Protein AF-A0A5P1EFV5-F1 (afdb_monomer)

Secondary structure (DSSP, 8-state):
--------------------PPPHHHHHHHHTTS-HHHHHHHTTT-HHHHHHHHHHHHHHHHHHHHHHHHHHHHHHHHHHHHHHHHHT---HHHHHHHHHHHHHHHHHHHHHH---SHHHHHHTT-HHHHHHHHHHHHHHHHHHHHHHHHHHHHHHHHHHTT--

Mean predicted aligned error: 12.62 Å

InterPro domains:
  IPR001810 F-box domain [PF00646] (21-54)
  IPR001810 F-box domain [SM00256] (22-62)
  IPR036047 F-box-like domain superfamily [SSF81383] (21-80)

Radius of gyration: 31.86 Å; Cα contacts (8 Å, |Δi|>4): 63; chains: 1; bounding box: 65×27×127 Å

Foldseek 3Di:
DDDDDDDDPPPPPPPPPPPPDDPLVVVLVVLLPDDPVVLVVQLPVDVVSVVSSVVSNVVVLVVLVVVLVVVLVVLVVVLVVLVVVLVVDLDLVVLVVSLVVSVVSLVVNVVSLDDPDPSNVVQVVDPVSVVVNVVVVVVSVVSNVVSVVVSVVSVVVVVVVPPD

pLDDT: mean 75.36, std 15.33, range [34.75, 94.75]

Organism: Asparagus officinalis (NCBI:txid4686)

Nearest PDB structures (foldseek):
  6g6w-assembly1_B  TM=2.115E-01  e=1.863E+00  Bos taurus
  9jz0-assembly1_1  TM=3.295E-01  e=6.550E+00  Escherichia phage T7
  8bcy-assembly1_B  TM=2.114E-01  e=3.493E+00  Bos taurus
  6h2d-assembly1_R  TM=2.145E-01  e=5.842E+00  Aeromonas hydrophila subsp. hydrophila AL09-71

Structure (mmCIF, N/CA/C/O backbone):
data_AF-A0A5P1EFV5-F1
#
_entry.id   AF-A0A5P1EFV5-F1
#
loop_
_atom_site.group_PDB
_atom_site.id
_atom_site.type_symbol
_atom_site.label_atom_id
_atom_site.label_alt_id
_atom_site.label_comp_id
_atom_site.label_asym_id
_atom_site.label_entity_id
_atom_site.label_seq_id
_atom_site.pdbx_PDB_ins_code
_atom_site.Cartn_x
_atom_site.Cartn_y
_atom_site.Cartn_z
_atom_site.occupancy
_atom_site.B_iso_or_equiv
_atom_site.auth_seq_id
_atom_site.auth_comp_id
_atom_site.auth_asym_id
_atom_site.auth_atom_id
_atom_site.pdbx_PDB_model_num
ATOM 1 N N . MET A 1 1 ? -39.086 3.870 83.979 1.00 35.50 1 MET A N 1
ATOM 2 C CA . MET A 1 1 ? -39.523 4.714 82.853 1.00 35.50 1 MET A CA 1
ATOM 3 C C . MET A 1 1 ? -38.254 4.983 82.062 1.00 35.50 1 MET A C 1
ATOM 5 O O . MET A 1 1 ? -37.497 5.853 82.455 1.00 35.50 1 MET A O 1
ATOM 9 N N . GLU A 1 2 ? -37.734 4.014 81.308 1.00 37.22 2 GLU A N 1
ATOM 10 C CA . GLU A 1 2 ? -38.251 3.469 80.035 1.00 37.22 2 GLU A CA 1
ATOM 11 C C . GLU A 1 2 ? -38.333 4.532 78.931 1.00 37.22 2 GLU A C 1
ATOM 13 O O . GLU A 1 2 ? -38.661 5.673 79.234 1.00 37.22 2 GLU A O 1
ATOM 18 N N . GLU A 1 3 ? -38.055 4.106 77.691 1.00 35.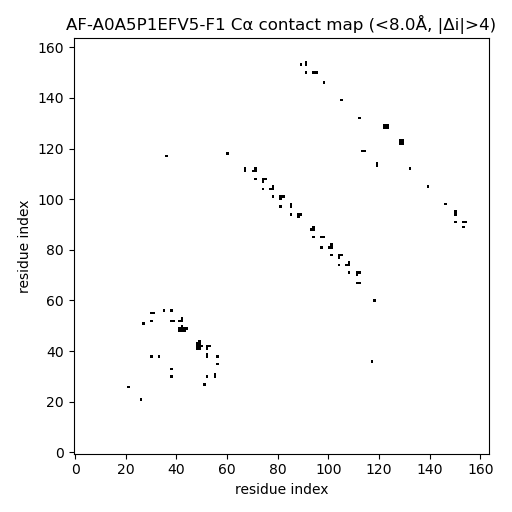91 3 GLU A N 1
ATOM 19 C CA 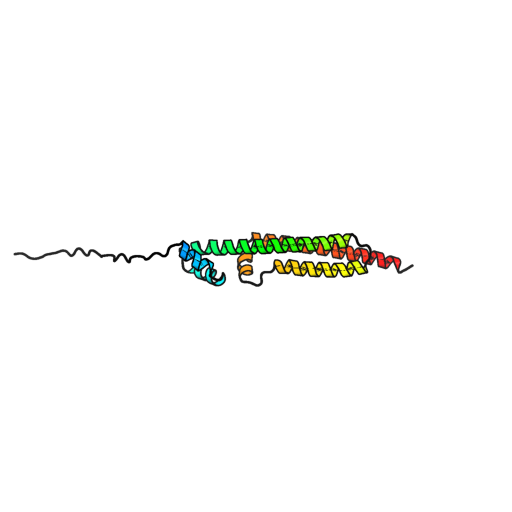. GLU A 1 3 ? -37.900 4.895 76.451 1.00 35.91 3 GLU A CA 1
ATOM 20 C C . GLU A 1 3 ? -36.491 5.517 76.279 1.00 35.91 3 GLU A C 1
ATOM 22 O O . GLU A 1 3 ? -35.989 6.208 77.151 1.00 35.91 3 GLU A O 1
ATOM 27 N N . SER A 1 4 ? -35.713 5.311 75.213 1.00 38.81 4 SER A N 1
ATOM 28 C CA . SER A 1 4 ? -35.990 4.867 73.845 1.00 38.81 4 SER A CA 1
ATOM 29 C C . SER A 1 4 ? -34.674 4.291 73.280 1.00 38.81 4 SER A C 1
ATOM 31 O O . SER A 1 4 ? -33.636 4.950 73.299 1.00 38.81 4 SER A O 1
ATOM 33 N N . ALA A 1 5 ? -34.582 2.978 73.081 1.00 39.94 5 ALA A N 1
ATOM 34 C CA . ALA A 1 5 ? -34.706 2.327 71.777 1.00 39.94 5 ALA A CA 1
ATOM 35 C C . ALA A 1 5 ? -33.863 2.959 70.644 1.00 39.94 5 ALA A C 1
ATOM 37 O O . ALA A 1 5 ? -34.195 3.983 70.060 1.00 39.94 5 ALA A O 1
ATOM 38 N N . GLU A 1 6 ? -32.803 2.229 70.289 1.00 34.75 6 GLU A N 1
ATOM 39 C CA . GLU A 1 6 ? -32.478 1.928 68.890 1.00 34.75 6 GLU A CA 1
ATOM 40 C C . GLU A 1 6 ? -32.011 3.094 68.006 1.00 34.75 6 GLU A C 1
ATOM 42 O O . GLU A 1 6 ? -32.637 3.499 67.028 1.00 34.75 6 GLU A O 1
ATOM 47 N N . GLY A 1 7 ? -30.773 3.525 68.262 1.00 35.25 7 GLY A N 1
ATOM 48 C CA . GLY A 1 7 ? -29.941 4.172 67.252 1.00 35.25 7 GLY A CA 1
ATOM 49 C C . GLY A 1 7 ? -29.770 3.264 66.029 1.00 35.25 7 GLY A C 1
ATOM 50 O O . GLY A 1 7 ? -28.966 2.327 66.028 1.00 35.25 7 GLY A O 1
ATOM 51 N N . LEU A 1 8 ? -30.556 3.557 64.993 1.00 37.34 8 LEU A N 1
ATOM 52 C CA . LEU A 1 8 ? -30.551 2.953 63.666 1.00 37.34 8 LEU A CA 1
ATOM 53 C C . LEU A 1 8 ? -29.131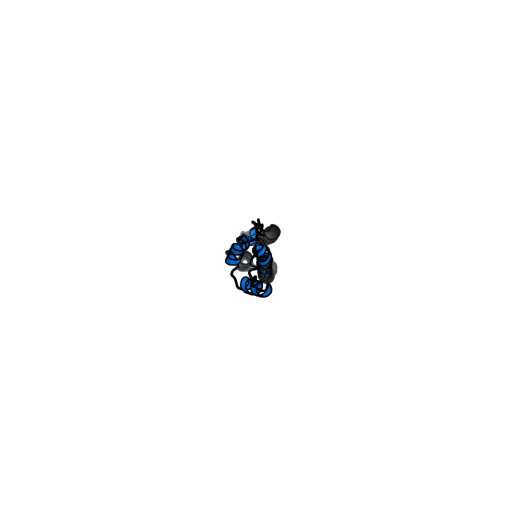 2.830 63.095 1.00 37.34 8 LEU A C 1
ATOM 55 O O . LEU A 1 8 ? -28.589 3.750 62.480 1.00 37.34 8 LEU A O 1
ATOM 59 N N . LYS A 1 9 ? -28.558 1.629 63.201 1.00 38.00 9 LYS A N 1
ATOM 60 C CA . LYS A 1 9 ? -27.465 1.186 62.335 1.00 38.00 9 LYS A CA 1
ATOM 61 C C . LYS A 1 9 ? -28.026 1.033 60.923 1.00 38.00 9 LYS A C 1
ATOM 63 O O . LYS A 1 9 ? -28.470 -0.050 60.541 1.00 38.00 9 LYS A O 1
ATOM 68 N N . LYS A 1 10 ? -28.001 2.110 60.133 1.00 37.78 10 LYS A N 1
ATOM 69 C CA . LYS A 1 10 ? -28.168 2.043 58.675 1.00 37.78 10 LYS A CA 1
ATOM 70 C C . LYS A 1 10 ? -26.999 1.245 58.093 1.00 37.78 10 LYS A C 1
ATOM 72 O O . LYS A 1 10 ? -25.986 1.790 57.678 1.00 37.78 10 LYS A O 1
ATOM 77 N N . LYS A 1 11 ? -27.132 -0.082 58.098 1.00 39.06 11 LYS A N 1
ATOM 78 C CA . LYS A 1 11 ? -26.372 -0.961 57.216 1.00 39.06 11 LYS A CA 1
ATOM 79 C C . LYS A 1 11 ? -26.907 -0.718 55.814 1.00 39.06 11 LYS A C 1
ATOM 81 O O . LYS A 1 11 ? -27.927 -1.288 55.432 1.00 39.06 11 LYS A O 1
ATOM 86 N N . GLU A 1 12 ? -26.230 0.140 55.064 1.00 43.25 12 GLU A N 1
ATOM 87 C CA . GLU A 1 12 ? -26.348 0.170 53.613 1.00 43.25 12 GLU A CA 1
ATOM 88 C C . GLU A 1 12 ? -25.959 -1.220 53.099 1.00 43.25 12 GLU A C 1
ATOM 90 O O . GLU A 1 12 ? -24.787 -1.568 52.953 1.00 43.25 12 GLU A O 1
ATOM 95 N N . LYS A 1 13 ? -26.965 -2.073 52.884 1.00 42.31 13 LYS A N 1
ATOM 96 C CA . LYS A 1 13 ? -26.822 -3.283 52.083 1.00 42.31 13 LYS A CA 1
ATOM 97 C C . LYS A 1 13 ? -26.531 -2.814 50.660 1.00 42.31 13 LYS A C 1
ATOM 99 O O . LYS A 1 13 ? -27.446 -2.646 49.860 1.00 42.31 13 LYS A O 1
ATOM 104 N N . LYS A 1 14 ? -25.251 -2.583 50.356 1.00 44.53 14 LYS A N 1
ATOM 105 C CA . LYS A 1 14 ? -24.749 -2.471 48.987 1.00 44.53 14 LYS A CA 1
ATOM 106 C C . LYS A 1 14 ? -25.074 -3.798 48.314 1.00 44.53 14 LYS A C 1
ATOM 108 O O . LYS A 1 14 ? -24.404 -4.804 48.533 1.00 44.53 14 LYS A O 1
ATOM 113 N N . GLN A 1 15 ? -26.193 -3.807 47.600 1.00 46.16 15 GLN A N 1
ATOM 114 C CA . GLN A 1 15 ? -26.680 -4.917 46.804 1.00 46.16 15 GLN A CA 1
ATOM 115 C C . GLN A 1 15 ? -25.551 -5.276 45.836 1.00 46.16 15 GLN A C 1
ATOM 117 O O . GLN A 1 15 ? -25.275 -4.537 44.891 1.00 46.16 15 GLN A O 1
ATOM 122 N N . LYS A 1 16 ? -24.819 -6.351 46.142 1.00 44.88 16 LYS A N 1
ATOM 123 C CA . LYS A 1 16 ? -23.803 -6.913 45.260 1.00 44.88 16 LYS A CA 1
ATOM 124 C C . LYS A 1 16 ? -24.580 -7.438 44.060 1.00 44.88 16 LYS A C 1
ATOM 126 O O . LYS A 1 16 ? -25.123 -8.535 44.117 1.00 44.88 16 LYS A O 1
ATOM 131 N N . ARG A 1 17 ? -24.747 -6.596 43.035 1.00 55.34 17 ARG A N 1
ATOM 132 C CA . ARG A 1 17 ? -25.165 -7.063 41.717 1.00 55.34 17 ARG A CA 1
ATOM 133 C C . ARG A 1 17 ? -24.164 -8.155 41.376 1.00 55.34 17 ARG A C 1
ATOM 135 O O . ARG A 1 17 ? -22.960 -7.909 41.433 1.00 55.34 17 ARG A O 1
ATOM 142 N N . GLU A 1 18 ? -24.650 -9.366 41.167 1.00 51.91 18 GLU A N 1
ATOM 143 C CA . GLU A 1 18 ? -23.839 -10.417 40.578 1.00 51.91 18 GLU A CA 1
ATOM 144 C C . GLU A 1 18 ? -23.448 -9.884 39.201 1.00 51.91 18 GLU A C 1
ATOM 146 O O . GLU A 1 18 ? -24.259 -9.840 38.280 1.00 51.91 18 GLU A O 1
ATOM 151 N N . GLU A 1 19 ? -22.246 -9.316 39.107 1.00 64.00 19 GLU A N 1
ATOM 152 C CA . GLU A 1 19 ? -21.654 -8.940 37.836 1.00 64.00 19 GLU A CA 1
ATOM 153 C C . GLU A 1 19 ? -21.442 -10.249 37.087 1.00 64.00 19 GLU A C 1
ATOM 155 O O . GLU A 1 19 ? -20.464 -10.963 37.303 1.00 64.00 19 GLU A O 1
ATOM 160 N N . THR A 1 20 ? -22.410 -10.605 36.246 1.00 57.41 20 THR A N 1
ATOM 161 C CA . THR A 1 20 ? -22.236 -11.621 35.216 1.00 57.41 20 THR A CA 1
ATOM 162 C C . THR A 1 20 ? -21.156 -11.106 34.274 1.00 57.41 20 THR A C 1
ATOM 164 O O . THR A 1 20 ? -21.433 -10.374 33.323 1.00 57.41 20 THR A O 1
ATOM 167 N N . HIS A 1 21 ? -19.906 -11.407 34.611 1.00 77.94 21 HIS A N 1
ATOM 168 C CA . HIS A 1 21 ? -18.749 -10.997 33.842 1.00 77.94 21 HIS A CA 1
ATOM 169 C C . HIS A 1 21 ? -18.637 -11.915 32.629 1.00 77.94 21 HIS A C 1
ATOM 171 O O . HIS A 1 21 ? -18.556 -13.136 32.762 1.00 77.94 21 HIS A O 1
ATOM 177 N N . ILE A 1 22 ? -18.649 -11.327 31.436 1.00 84.00 22 ILE A N 1
ATOM 178 C CA . ILE A 1 22 ? -18.387 -12.076 30.209 1.00 84.00 22 ILE A CA 1
ATOM 179 C C . ILE A 1 22 ? -16.888 -12.431 30.207 1.00 84.00 22 ILE A C 1
ATOM 181 O O . ILE A 1 22 ? -16.065 -11.548 30.477 1.00 84.00 22 ILE A O 1
ATOM 185 N N . PRO A 1 23 ? -16.506 -13.692 29.936 1.00 90.62 23 PRO A N 1
ATOM 186 C CA . PRO A 1 23 ? -15.110 -14.075 29.743 1.00 90.62 23 PRO A CA 1
ATOM 187 C C . PRO A 1 23 ? -14.432 -13.228 28.662 1.00 90.62 23 PRO A C 1
ATOM 189 O O . PRO A 1 23 ? -15.022 -12.952 27.612 1.00 90.62 23 PRO A O 1
ATOM 192 N N . VAL A 1 24 ? -13.184 -12.822 28.901 1.00 87.19 24 VAL A N 1
ATOM 193 C CA . VAL A 1 24 ? -12.447 -11.930 27.990 1.00 87.19 24 VAL A CA 1
ATOM 194 C C . VAL A 1 24 ? -12.219 -12.574 26.621 1.00 87.19 24 VAL A C 1
ATOM 196 O O . VAL A 1 24 ? -12.197 -11.887 25.604 1.00 87.19 24 VAL A O 1
ATOM 199 N N . GLU A 1 25 ? -12.126 -13.899 26.573 1.00 89.25 25 GLU A N 1
ATOM 200 C CA . GLU A 1 25 ? -11.979 -14.691 25.355 1.00 89.25 25 GLU A CA 1
ATOM 201 C C . GLU A 1 25 ? -13.191 -14.521 24.436 1.00 89.25 25 GLU A C 1
ATOM 203 O O . GLU A 1 25 ? -13.029 -14.303 23.237 1.00 89.25 25 GLU A O 1
ATOM 208 N N . ILE A 1 26 ? -14.400 -14.528 25.007 1.00 93.38 26 ILE A N 1
ATOM 209 C CA . ILE A 1 26 ? -15.650 -14.332 24.261 1.00 93.38 26 ILE A CA 1
ATOM 210 C C . ILE A 1 26 ? -15.733 -12.893 23.749 1.00 93.38 26 ILE A C 1
ATOM 212 O O . ILE A 1 26 ? -16.081 -12.663 22.591 1.00 93.38 26 ILE A O 1
ATOM 216 N N . VAL A 1 27 ? -15.363 -11.913 24.582 1.00 92.38 27 VAL A N 1
ATOM 217 C CA . VAL A 1 27 ? -15.302 -10.504 24.158 1.00 92.38 27 VAL A CA 1
ATOM 218 C C . VAL A 1 27 ? -14.332 -10.344 22.986 1.00 92.38 27 VAL A C 1
ATOM 220 O O . VAL A 1 27 ? -14.677 -9.728 21.978 1.00 92.38 27 VAL A O 1
ATOM 223 N N . ASN A 1 28 ? -13.147 -10.950 23.077 1.00 91.19 28 ASN A N 1
ATOM 224 C CA . ASN A 1 28 ? -12.162 -10.939 22.004 1.00 91.19 28 ASN A CA 1
ATOM 225 C C . ASN A 1 28 ? -12.698 -11.602 20.734 1.00 91.19 28 ASN A C 1
ATOM 227 O O . ASN A 1 28 ? -12.475 -11.071 19.650 1.00 91.19 28 ASN A O 1
ATOM 231 N N . GLU A 1 29 ? -13.408 -12.726 20.824 1.00 94.06 29 GLU A N 1
ATOM 232 C CA . GLU A 1 29 ? -13.998 -13.378 19.652 1.00 94.06 29 GLU A CA 1
ATOM 233 C C . GLU A 1 29 ? -15.016 -12.472 18.947 1.00 94.06 29 GLU A C 1
ATOM 235 O O . GLU A 1 29 ? -14.967 -12.320 17.725 1.00 94.06 29 GLU A O 1
ATOM 240 N N . VAL A 1 30 ? -15.889 -11.807 19.711 1.00 94.75 30 VAL A N 1
ATOM 241 C CA . VAL A 1 30 ? -16.862 -10.849 19.168 1.00 94.75 30 VAL A CA 1
ATOM 242 C C . VAL A 1 30 ? -16.145 -9.688 18.484 1.00 94.75 30 VAL A C 1
ATOM 244 O O . VAL A 1 30 ? -16.417 -9.399 17.319 1.00 94.75 30 VAL A O 1
ATOM 247 N N . LEU A 1 31 ? -15.182 -9.058 19.165 1.00 94.19 31 LEU A N 1
ATOM 248 C CA . LEU A 1 31 ? -14.396 -7.955 18.607 1.00 94.19 31 LEU A CA 1
ATOM 249 C C . LEU A 1 31 ? -13.641 -8.376 17.334 1.00 94.19 31 LEU A C 1
ATOM 251 O O . LEU A 1 31 ? -13.588 -7.624 16.361 1.00 94.19 31 LEU A O 1
ATOM 255 N N . ASN A 1 32 ? -13.116 -9.603 17.292 1.00 92.62 32 ASN A N 1
ATOM 256 C CA . ASN A 1 32 ? -12.416 -10.155 16.130 1.00 92.62 32 ASN A CA 1
ATOM 257 C C . ASN A 1 32 ? -13.310 -10.378 14.903 1.00 92.62 32 ASN A C 1
ATOM 259 O O . ASN A 1 32 ? -12.768 -10.592 13.819 1.00 92.62 32 ASN A O 1
ATOM 263 N N . ARG A 1 33 ? -14.635 -10.293 15.024 1.00 93.44 33 ARG A N 1
ATOM 264 C CA . ARG A 1 33 ? -15.565 -10.376 13.885 1.00 93.44 33 ARG A CA 1
ATOM 265 C C . ARG A 1 33 ? -16.014 -9.005 13.377 1.00 93.44 33 ARG A C 1
ATOM 267 O O . ARG A 1 33 ? -16.615 -8.921 12.312 1.00 93.44 33 ARG A O 1
ATOM 274 N N . LEU A 1 34 ? -15.718 -7.931 14.111 1.00 91.44 34 LEU A N 1
ATOM 275 C CA . LEU A 1 34 ? -16.159 -6.585 13.752 1.00 91.44 34 LEU A CA 1
ATOM 276 C C . LEU A 1 34 ? -15.273 -5.952 12.667 1.00 91.44 34 LEU A C 1
ATOM 278 O O . LEU A 1 34 ? -14.058 -6.192 12.660 1.00 91.44 34 LEU A O 1
ATOM 282 N N . PRO A 1 35 ? -15.840 -5.096 11.795 1.00 88.81 35 PRO A N 1
ATOM 283 C CA . PRO A 1 35 ? -15.070 -4.227 10.907 1.00 88.81 35 PRO A CA 1
ATOM 284 C C . PRO A 1 35 ? -14.133 -3.291 11.682 1.00 88.81 35 PRO A C 1
ATOM 286 O O . PRO A 1 35 ? -14.412 -2.906 12.820 1.00 88.81 35 PRO A O 1
ATOM 289 N N . LEU A 1 36 ? -13.022 -2.891 11.055 1.00 84.00 36 LEU A N 1
ATOM 290 C CA . LEU A 1 36 ? -12.028 -2.006 11.681 1.00 84.00 36 LEU A CA 1
ATOM 291 C C . LEU A 1 36 ? -12.599 -0.630 12.034 1.00 84.00 36 LEU A C 1
ATOM 293 O O . LEU A 1 36 ? -12.287 -0.104 13.099 1.00 84.00 36 LEU A O 1
ATOM 297 N N . GLU A 1 37 ? -13.497 -0.095 11.207 1.00 82.88 37 GLU A N 1
ATOM 298 C CA . GLU A 1 37 ? -14.178 1.171 11.483 1.00 82.88 37 GLU A CA 1
ATOM 299 C C . GLU A 1 37 ? -15.013 1.095 12.775 1.00 82.88 37 GLU A C 1
ATOM 301 O O . GLU A 1 37 ? -14.957 1.980 13.631 1.00 82.88 37 GLU A O 1
ATOM 306 N N . THR A 1 38 ? -15.742 -0.008 12.970 1.00 89.69 38 THR A N 1
ATOM 307 C CA . THR A 1 38 ? -16.518 -0.249 14.193 1.00 89.69 38 THR A CA 1
ATOM 308 C C . THR A 1 38 ? -15.605 -0.362 15.413 1.00 89.69 38 THR A C 1
ATOM 310 O O . THR A 1 38 ? -15.883 0.240 16.450 1.00 89.69 38 THR A O 1
ATOM 313 N N . LEU A 1 39 ? -14.486 -1.080 15.282 1.00 90.50 39 LEU A N 1
ATOM 314 C CA . LEU A 1 39 ? -13.488 -1.214 16.344 1.00 90.50 39 LEU A CA 1
ATOM 315 C C . LEU A 1 39 ? -12.879 0.139 16.733 1.00 90.50 39 LEU A C 1
ATOM 317 O O . LEU A 1 39 ? -12.765 0.442 17.920 1.00 90.50 39 LEU A O 1
ATOM 321 N N . ALA A 1 40 ? -12.552 0.985 15.755 1.00 85.12 40 ALA A N 1
ATOM 322 C CA . ALA A 1 40 ? -12.022 2.322 16.007 1.00 85.12 40 ALA A CA 1
ATOM 323 C C . ALA A 1 40 ? -12.997 3.181 16.830 1.00 85.12 40 ALA A C 1
ATOM 325 O O . ALA A 1 40 ? -12.574 3.854 17.768 1.00 85.12 40 ALA A O 1
ATOM 326 N N . ARG A 1 41 ? -14.306 3.098 16.549 1.00 89.50 41 ARG A N 1
ATOM 327 C CA . ARG A 1 41 ? -15.344 3.789 17.335 1.00 89.50 41 ARG A CA 1
ATOM 328 C C . ARG A 1 41 ? -15.463 3.223 18.756 1.00 89.50 41 ARG A C 1
ATOM 330 O O . ARG A 1 41 ? -15.573 3.988 19.711 1.00 89.50 41 ARG A O 1
ATOM 337 N N . PHE A 1 42 ? -15.393 1.899 18.919 1.00 92.44 42 PHE A N 1
ATOM 338 C CA . PHE A 1 42 ? -15.482 1.245 20.234 1.00 92.44 42 PHE A CA 1
ATOM 339 C C . PHE A 1 42 ? -14.280 1.534 21.136 1.00 92.44 42 PHE A C 1
ATOM 341 O O . PHE A 1 42 ? -14.422 1.561 22.359 1.00 92.44 42 PHE A O 1
ATOM 348 N N . LYS A 1 43 ? -13.114 1.833 20.553 1.00 90.06 43 LYS A N 1
ATOM 349 C CA . LYS A 1 43 ? -11.916 2.251 21.293 1.00 90.06 43 LYS A CA 1
ATOM 350 C C . LYS A 1 43 ? -12.189 3.438 22.231 1.00 90.06 43 LYS A C 1
ATOM 352 O O . LYS A 1 43 ? -11.589 3.519 23.299 1.00 90.06 43 LYS A O 1
ATOM 357 N N . CYS A 1 44 ? -13.106 4.331 21.858 1.00 87.94 44 CYS A N 1
ATOM 358 C CA . CYS A 1 44 ? -13.429 5.547 22.606 1.00 87.94 44 CYS A CA 1
ATOM 359 C C . CYS A 1 44 ? -14.441 5.339 23.747 1.00 87.94 44 CYS A C 1
ATOM 361 O O . CYS A 1 44 ? -14.725 6.285 24.475 1.00 87.94 44 CYS A O 1
ATOM 363 N N . VAL A 1 45 ? -14.998 4.132 23.914 1.00 92.56 45 VAL A N 1
ATOM 364 C CA . VAL A 1 45 ? -16.045 3.864 24.917 1.00 92.56 45 VAL A CA 1
ATOM 365 C C . VAL A 1 45 ? -15.480 3.875 26.339 1.00 92.56 45 VAL A C 1
ATOM 367 O O . VAL A 1 45 ? -16.096 4.425 27.248 1.00 92.56 45 VAL A O 1
ATOM 370 N N . SER A 1 46 ? -14.309 3.269 26.553 1.00 93.19 46 SER A N 1
ATOM 371 C CA . SER A 1 46 ? -13.571 3.345 27.819 1.00 93.19 46 SER A CA 1
ATOM 372 C C . SER A 1 46 ? -12.109 2.927 27.639 1.00 93.19 46 SER A C 1
ATOM 374 O O . SER A 1 46 ? -11.732 2.347 26.618 1.00 93.19 46 SER A O 1
ATOM 376 N N . SER A 1 47 ? -11.280 3.159 28.660 1.00 92.06 47 SER A N 1
ATOM 377 C CA . SER A 1 47 ? -9.893 2.673 28.692 1.00 92.06 47 SER A CA 1
ATOM 378 C C . SER A 1 47 ? -9.789 1.146 28.567 1.00 92.06 47 SER A C 1
ATOM 380 O O . SER A 1 47 ? -8.869 0.656 27.913 1.00 92.06 47 SER A O 1
ATOM 382 N N . LEU A 1 48 ? -10.752 0.397 29.122 1.00 91.19 48 LEU A N 1
ATOM 383 C CA . LEU A 1 48 ? -10.816 -1.063 29.000 1.00 91.19 48 LEU A CA 1
ATOM 384 C C . LEU A 1 48 ? -11.065 -1.489 27.546 1.00 91.19 48 LEU A C 1
ATOM 386 O O . LEU A 1 48 ? -10.328 -2.321 27.020 1.00 91.19 48 LEU A O 1
ATOM 390 N N . TRP A 1 49 ? -12.047 -0.880 26.872 1.00 94.19 49 TRP A N 1
ATOM 391 C CA . TRP A 1 49 ? -12.304 -1.145 25.451 1.00 94.19 49 TRP A CA 1
ATOM 392 C C . TRP A 1 49 ? -11.094 -0.790 24.590 1.00 94.19 49 TRP A C 1
ATOM 394 O O . TRP A 1 49 ? -10.706 -1.567 23.720 1.00 94.19 49 TRP A O 1
ATOM 404 N N . SER A 1 50 ? -10.445 0.342 24.873 1.00 91.69 50 SER A N 1
ATOM 405 C CA . SER A 1 50 ? -9.225 0.744 24.174 1.00 91.69 50 SER A CA 1
ATOM 406 C C . SER A 1 50 ? -8.105 -0.294 24.302 1.00 91.69 50 SER A C 1
ATOM 408 O O . SER A 1 50 ? -7.463 -0.638 23.304 1.00 91.69 50 SER A O 1
ATOM 410 N N . SER A 1 51 ? -7.904 -0.837 25.508 1.00 92.50 51 SER A N 1
ATOM 411 C CA . SER A 1 51 ? -6.895 -1.865 25.786 1.00 92.50 51 SER A CA 1
ATOM 412 C C . SER A 1 51 ? -7.183 -3.189 25.068 1.00 92.50 51 SER A C 1
ATOM 414 O O . SER A 1 51 ? -6.259 -3.783 24.520 1.00 92.50 51 SER A O 1
ATOM 416 N N . LEU A 1 52 ? -8.449 -3.614 24.996 1.00 92.75 52 LEU A N 1
ATOM 417 C CA . LEU A 1 52 ? -8.849 -4.849 24.307 1.00 92.75 52 LEU A CA 1
ATOM 418 C C . LEU A 1 52 ? -8.783 -4.727 22.778 1.00 92.75 52 LEU A C 1
ATOM 420 O O . LEU A 1 52 ? -8.402 -5.667 22.084 1.00 92.75 52 LEU A O 1
ATOM 424 N N . ILE A 1 53 ? -9.136 -3.562 22.235 1.00 93.50 53 ILE A N 1
ATOM 425 C CA . ILE A 1 53 ? -9.258 -3.357 20.788 1.00 93.50 53 ILE A CA 1
ATOM 426 C C . ILE A 1 53 ? -7.914 -3.059 20.123 1.00 93.50 53 ILE A C 1
ATOM 428 O O . ILE A 1 53 ? -7.679 -3.498 18.996 1.00 93.50 53 ILE A O 1
ATOM 432 N N . THR A 1 54 ? -7.025 -2.318 20.789 1.00 89.94 54 THR A N 1
ATOM 433 C CA . THR A 1 54 ? -5.750 -1.888 20.188 1.00 89.94 54 THR A CA 1
ATOM 434 C C . THR A 1 54 ? -4.915 -3.066 19.656 1.00 89.94 54 THR A C 1
ATOM 436 O O . THR A 1 54 ? -4.482 -2.992 18.506 1.00 89.94 54 THR A O 1
ATOM 439 N N . PRO A 1 55 ? -4.743 -4.185 20.390 1.00 90.44 55 PRO A N 1
ATOM 440 C CA . PRO A 1 55 ? -4.048 -5.363 19.870 1.00 90.44 55 PRO A CA 1
ATOM 441 C C . PRO A 1 55 ? -4.720 -5.978 18.637 1.00 90.44 55 PRO A C 1
ATOM 443 O O . PRO A 1 55 ? -4.025 -6.422 17.729 1.00 90.44 55 PRO A O 1
ATOM 446 N N . ILE A 1 56 ? -6.057 -5.982 18.571 1.00 90.62 56 ILE A N 1
ATOM 447 C CA . ILE A 1 56 ? -6.817 -6.532 17.436 1.00 90.62 56 ILE A CA 1
ATOM 448 C C . ILE A 1 56 ? -6.570 -5.697 16.179 1.00 90.62 56 ILE A C 1
ATOM 450 O O . ILE A 1 56 ? -6.281 -6.248 15.116 1.00 90.62 56 ILE A O 1
ATOM 454 N N . ILE A 1 57 ? -6.654 -4.370 16.309 1.00 86.81 57 ILE A N 1
ATOM 455 C CA . ILE A 1 57 ? -6.377 -3.434 15.214 1.00 86.81 57 ILE A CA 1
ATOM 456 C C . ILE A 1 57 ? -4.926 -3.596 14.749 1.00 86.81 57 ILE A C 1
ATOM 458 O O . ILE A 1 57 ? -4.693 -3.827 13.565 1.00 86.81 57 ILE A O 1
ATOM 462 N N . ASN A 1 58 ? -3.964 -3.574 15.677 1.00 84.19 58 ASN A N 1
ATOM 463 C CA . ASN A 1 58 ? -2.541 -3.715 15.363 1.00 84.19 58 ASN A CA 1
ATOM 464 C C . ASN A 1 58 ? -2.225 -5.042 14.664 1.00 84.19 58 ASN A C 1
ATOM 466 O O . ASN A 1 58 ? -1.512 -5.046 13.666 1.00 84.19 58 ASN A O 1
ATOM 470 N N . ARG A 1 59 ? -2.775 -6.163 15.148 1.00 88.69 59 ARG A N 1
ATOM 471 C CA . ARG A 1 59 ? -2.555 -7.478 14.534 1.00 88.69 59 ARG A CA 1
ATOM 472 C C . ARG A 1 59 ? -3.043 -7.501 13.086 1.00 88.69 59 ARG A C 1
ATOM 474 O O . ARG A 1 59 ? -2.287 -7.883 12.202 1.00 88.69 59 ARG A O 1
ATOM 481 N N . ARG A 1 60 ? -4.270 -7.033 12.833 1.00 85.19 60 ARG A N 1
ATOM 482 C CA . ARG A 1 60 ? -4.841 -6.984 11.476 1.00 85.19 60 ARG A CA 1
ATOM 483 C C . ARG A 1 60 ? -4.056 -6.058 10.548 1.00 85.19 60 ARG A C 1
ATOM 485 O O . ARG A 1 60 ? -3.899 -6.368 9.374 1.00 85.19 60 ARG A O 1
ATOM 492 N N . LEU A 1 61 ? -3.557 -4.937 11.068 1.00 77.44 61 LEU A N 1
ATOM 493 C CA . LEU A 1 61 ? -2.708 -4.016 10.311 1.00 77.44 61 LEU A CA 1
ATOM 49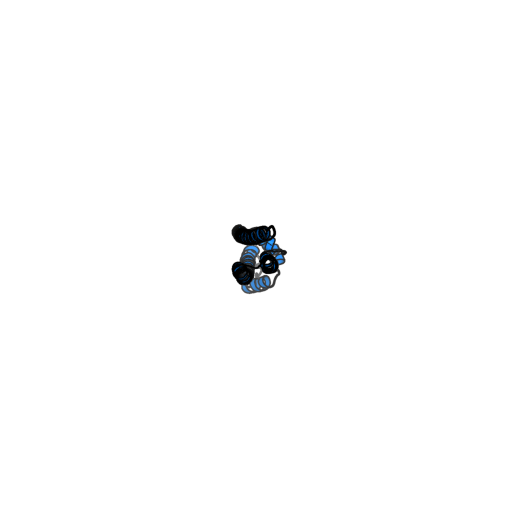4 C C . LEU A 1 61 ? -1.391 -4.664 9.899 1.00 77.44 61 LEU A C 1
ATOM 496 O O . LEU A 1 61 ? -1.003 -4.549 8.742 1.00 77.44 61 LEU A O 1
ATOM 500 N N . LEU A 1 62 ? -0.726 -5.356 10.825 1.00 79.31 62 LEU A N 1
ATOM 501 C CA . LEU A 1 62 ? 0.527 -6.057 10.551 1.00 79.31 62 LEU A CA 1
ATOM 502 C C . LEU A 1 62 ? 0.325 -7.197 9.549 1.00 79.31 62 LEU A C 1
ATOM 504 O O . LEU A 1 62 ? 1.056 -7.275 8.568 1.00 79.31 62 LEU A O 1
ATOM 508 N N . GLU A 1 63 ? -0.705 -8.026 9.738 1.00 84.00 63 GLU A N 1
ATOM 509 C CA . GLU A 1 63 ? -1.056 -9.107 8.804 1.00 84.00 63 GLU A CA 1
ATOM 510 C C . GLU A 1 63 ? -1.298 -8.572 7.386 1.00 84.00 63 GLU A C 1
ATOM 512 O O . GLU A 1 63 ? -0.833 -9.141 6.393 1.00 84.00 63 GLU A O 1
ATOM 517 N N . GLU A 1 64 ? -2.011 -7.453 7.284 1.00 79.44 64 GLU A N 1
ATOM 518 C CA . GLU A 1 64 ? -2.341 -6.832 6.013 1.00 79.44 64 GLU A CA 1
ATOM 519 C C . GLU A 1 64 ? -1.129 -6.142 5.365 1.00 79.44 64 GLU A C 1
ATOM 521 O O . GLU A 1 64 ? -0.930 -6.244 4.149 1.00 79.44 64 GLU A O 1
ATOM 526 N N . PHE A 1 65 ? -0.282 -5.496 6.168 1.00 76.25 65 PHE A N 1
ATOM 527 C CA . PHE A 1 65 ? 0.999 -4.955 5.727 1.00 76.25 65 PHE A CA 1
ATOM 528 C C . PHE A 1 65 ? 1.904 -6.066 5.190 1.00 76.25 65 PHE A C 1
ATOM 530 O O . PHE A 1 65 ? 2.401 -5.959 4.072 1.00 76.25 65 PHE A O 1
ATOM 537 N N . ASP A 1 66 ? 2.046 -7.181 5.906 1.00 81.12 66 ASP A N 1
ATOM 538 C CA . ASP A 1 66 ? 2.844 -8.329 5.469 1.00 81.12 66 ASP A CA 1
ATOM 539 C C . ASP A 1 66 ? 2.281 -8.975 4.200 1.00 81.12 66 ASP A C 1
ATOM 541 O O . ASP A 1 66 ? 3.025 -9.395 3.305 1.00 81.12 66 ASP A O 1
ATOM 545 N N . ARG A 1 67 ? 0.952 -9.057 4.077 1.00 84.12 67 ARG A N 1
ATOM 546 C CA . ARG A 1 67 ? 0.286 -9.509 2.848 1.00 84.12 67 ARG A CA 1
ATOM 547 C C . ARG A 1 67 ? 0.643 -8.611 1.664 1.00 84.12 67 ARG A C 1
ATOM 549 O O . ARG A 1 67 ? 0.950 -9.121 0.585 1.00 84.12 67 ARG A O 1
ATOM 556 N N . ARG A 1 68 ? 0.614 -7.290 1.843 1.00 78.75 68 ARG A N 1
ATOM 557 C CA . ARG A 1 68 ? 0.973 -6.309 0.805 1.00 78.75 68 ARG A CA 1
ATOM 558 C C . ARG A 1 68 ? 2.464 -6.319 0.495 1.00 78.75 68 ARG A C 1
ATOM 560 O O . ARG A 1 68 ? 2.813 -6.440 -0.670 1.00 78.75 68 ARG A O 1
ATOM 567 N N . LYS A 1 69 ? 3.336 -6.331 1.502 1.00 76.88 69 LYS A N 1
ATOM 568 C CA . LYS A 1 69 ? 4.793 -6.434 1.345 1.00 76.88 69 LYS A CA 1
ATOM 569 C C . LYS A 1 69 ? 5.196 -7.665 0.532 1.00 76.88 69 LYS A C 1
ATOM 571 O O . LYS A 1 69 ? 6.070 -7.575 -0.325 1.00 76.88 69 LYS A O 1
ATOM 576 N N . ARG A 1 70 ? 4.531 -8.809 0.741 1.00 83.44 70 ARG A N 1
ATOM 577 C CA . ARG A 1 70 ? 4.734 -10.017 -0.082 1.00 83.44 70 ARG A CA 1
ATOM 578 C C . ARG A 1 70 ? 4.325 -9.813 -1.541 1.00 83.44 70 ARG A C 1
ATOM 580 O O . ARG A 1 70 ? 5.075 -10.201 -2.436 1.00 83.44 70 ARG A O 1
ATOM 587 N N . ARG A 1 71 ? 3.164 -9.195 -1.785 1.00 84.38 71 ARG A N 1
ATOM 588 C CA . ARG A 1 71 ? 2.707 -8.860 -3.145 1.00 84.38 71 ARG A CA 1
ATOM 589 C C . ARG A 1 71 ? 3.661 -7.885 -3.828 1.00 84.38 71 ARG A C 1
ATOM 591 O O . ARG A 1 71 ? 4.082 -8.161 -4.942 1.00 84.38 71 ARG A O 1
ATOM 598 N N . TYR A 1 72 ? 4.066 -6.830 -3.127 1.00 79.25 72 TYR A N 1
ATOM 599 C CA . TYR A 1 72 ? 5.062 -5.867 -3.584 1.00 79.25 72 TYR A CA 1
ATOM 600 C C . TYR A 1 72 ? 6.375 -6.563 -3.946 1.00 79.25 72 TYR A C 1
ATOM 602 O O . TYR A 1 72 ? 6.839 -6.421 -5.065 1.00 79.25 72 TYR A O 1
ATOM 610 N N . LYS A 1 73 ? 6.935 -7.397 -3.060 1.00 79.38 73 LYS A N 1
ATOM 611 C CA . LYS A 1 73 ? 8.187 -8.122 -3.334 1.00 79.38 73 LYS A CA 1
ATOM 612 C C . LYS A 1 73 ? 8.084 -9.013 -4.577 1.00 79.38 73 LYS A C 1
ATOM 614 O O . LYS A 1 73 ? 9.046 -9.144 -5.325 1.00 79.38 73 LYS A O 1
ATOM 619 N N . THR A 1 74 ? 6.919 -9.619 -4.794 1.00 86.19 74 THR A N 1
ATOM 620 C CA . THR A 1 74 ? 6.651 -10.430 -5.989 1.00 86.19 74 THR A CA 1
ATOM 621 C C . THR A 1 74 ? 6.567 -9.554 -7.243 1.00 86.19 74 THR A C 1
ATOM 623 O O . THR A 1 74 ? 7.172 -9.885 -8.257 1.00 86.19 74 THR A O 1
ATOM 626 N N . ALA A 1 75 ? 5.860 -8.423 -7.166 1.00 84.88 75 ALA A N 1
ATOM 627 C CA . ALA A 1 75 ? 5.748 -7.456 -8.256 1.00 84.88 75 ALA A CA 1
ATOM 628 C C . ALA A 1 75 ? 7.109 -6.841 -8.616 1.00 84.88 75 ALA A C 1
ATOM 630 O O . ALA A 1 75 ? 7.458 -6.817 -9.790 1.00 84.88 75 ALA A O 1
ATOM 631 N N . TRP A 1 76 ? 7.903 -6.460 -7.613 1.00 81.62 76 TRP A N 1
ATOM 632 C CA . TRP A 1 76 ? 9.279 -5.989 -7.759 1.00 81.62 76 TRP A CA 1
ATOM 633 C C . TRP A 1 76 ? 10.165 -7.027 -8.451 1.00 81.62 76 TRP A C 1
ATOM 635 O O . TRP A 1 76 ? 10.914 -6.690 -9.355 1.00 81.62 76 TRP A O 1
ATOM 645 N N . GLY A 1 77 ? 10.044 -8.311 -8.098 1.00 83.44 77 GLY A N 1
ATOM 646 C CA . GLY A 1 77 ? 10.756 -9.378 -8.810 1.00 83.44 77 GLY A CA 1
ATOM 647 C C . GLY A 1 77 ? 10.402 -9.446 -10.302 1.00 83.44 77 GLY A C 1
ATOM 648 O O . GLY A 1 77 ? 11.288 -9.612 -11.132 1.00 83.44 77 GLY A O 1
ATOM 649 N N . GLY A 1 78 ? 9.123 -9.271 -10.651 1.00 86.19 78 GLY A N 1
ATOM 650 C CA . GLY A 1 78 ? 8.687 -9.203 -12.051 1.00 86.19 78 GLY A CA 1
ATOM 651 C C . GLY A 1 78 ? 9.154 -7.935 -12.772 1.00 86.19 78 GLY A C 1
ATOM 652 O O . GLY A 1 78 ? 9.512 -7.998 -13.941 1.00 86.19 78 GLY A O 1
ATOM 653 N N . LEU A 1 79 ? 9.185 -6.802 -12.071 1.00 84.00 79 LEU A N 1
ATOM 654 C CA . LEU A 1 79 ? 9.711 -5.540 -12.581 1.00 84.00 79 LEU A CA 1
ATOM 655 C C . LEU A 1 79 ? 11.205 -5.639 -12.908 1.00 84.00 79 LEU A C 1
ATOM 657 O O . LEU A 1 79 ? 11.616 -5.276 -14.007 1.00 84.00 79 LEU A O 1
ATOM 661 N N . MET A 1 80 ? 11.996 -6.170 -11.973 1.00 80.69 80 MET A N 1
ATOM 662 C CA . MET A 1 80 ? 13.436 -6.348 -12.156 1.00 80.69 80 MET A CA 1
ATOM 663 C C . MET A 1 80 ? 13.743 -7.260 -13.345 1.00 80.69 80 MET A C 1
ATOM 665 O O . MET A 1 80 ? 14.672 -6.978 -14.086 1.00 80.69 80 MET A O 1
ATOM 669 N N . ALA A 1 81 ? 12.922 -8.286 -13.597 1.00 86.62 81 ALA A N 1
ATOM 670 C CA . ALA A 1 81 ? 13.070 -9.119 -14.789 1.00 86.62 81 ALA A CA 1
ATOM 671 C C . ALA A 1 81 ? 12.868 -8.325 -16.097 1.00 86.62 81 ALA A C 1
ATOM 673 O O . ALA A 1 81 ? 13.655 -8.474 -17.026 1.00 86.62 81 ALA A O 1
ATOM 674 N N . VAL A 1 82 ? 11.858 -7.445 -16.165 1.00 80.62 82 VAL A N 1
ATOM 675 C CA . VAL A 1 82 ? 11.640 -6.567 -17.336 1.00 80.62 82 VAL A CA 1
ATOM 676 C C . VAL A 1 82 ? 12.799 -5.585 -17.515 1.00 80.62 82 VAL A C 1
ATOM 678 O O . VAL A 1 82 ? 13.192 -5.294 -18.642 1.00 80.62 82 VAL A O 1
ATOM 681 N N . PHE A 1 83 ? 13.349 -5.079 -16.413 1.00 78.50 83 PHE A N 1
ATOM 682 C CA . PHE A 1 83 ? 14.490 -4.171 -16.436 1.00 78.50 83 PHE A CA 1
ATOM 683 C C . PHE A 1 83 ? 15.786 -4.856 -16.892 1.00 78.50 83 PHE A C 1
ATOM 685 O O . PHE A 1 83 ? 16.498 -4.310 -17.732 1.00 78.50 83 PHE A O 1
ATOM 692 N N . ASP A 1 84 ? 16.071 -6.061 -16.399 1.00 81.25 84 ASP A N 1
ATOM 693 C CA . ASP A 1 84 ? 17.227 -6.845 -16.841 1.00 81.25 84 ASP A CA 1
ATOM 694 C C . ASP A 1 84 ? 17.122 -7.174 -18.341 1.00 81.25 84 ASP A C 1
ATOM 696 O O . ASP A 1 84 ? 18.101 -7.039 -19.068 1.00 81.25 84 ASP A O 1
ATOM 700 N N . GLU A 1 85 ? 15.925 -7.500 -18.845 1.00 80.75 85 GLU A N 1
ATOM 701 C CA . GLU A 1 85 ? 15.694 -7.646 -20.290 1.00 80.75 85 GLU A CA 1
ATOM 702 C C . GLU A 1 85 ? 15.924 -6.347 -21.078 1.00 80.75 85 GLU A C 1
ATOM 704 O O . GLU A 1 85 ? 16.361 -6.401 -22.227 1.00 80.75 85 GLU A O 1
ATOM 709 N N . LEU A 1 86 ? 15.601 -5.186 -20.498 1.00 77.38 86 LEU A N 1
ATOM 710 C CA . LEU A 1 86 ? 15.780 -3.882 -21.138 1.00 77.38 86 LEU A CA 1
ATOM 711 C C . LEU A 1 86 ? 17.265 -3.533 -21.308 1.00 77.38 86 LEU A C 1
ATOM 713 O O . LEU A 1 86 ? 17.641 -2.986 -22.341 1.00 77.38 86 LEU A O 1
ATOM 717 N N . LYS A 1 87 ? 18.114 -3.904 -20.342 1.00 73.06 87 LYS A N 1
ATOM 718 C CA . LYS A 1 87 ? 19.571 -3.687 -20.402 1.00 73.06 87 LYS A CA 1
ATOM 719 C C . LYS A 1 87 ? 20.274 -4.451 -21.524 1.00 73.06 87 LYS A C 1
ATOM 721 O O . LYS A 1 87 ? 21.309 -3.997 -22.000 1.00 73.06 87 LYS A O 1
ATOM 726 N N . GLU A 1 88 ? 19.735 -5.592 -21.939 1.00 80.06 88 GLU A N 1
ATOM 727 C CA . GLU A 1 88 ? 20.351 -6.461 -22.951 1.00 80.06 88 GLU A CA 1
ATOM 728 C C . GLU A 1 88 ? 20.042 -6.030 -24.399 1.00 80.06 88 GLU A C 1
ATOM 730 O O . GLU A 1 88 ? 20.509 -6.655 -25.353 1.00 80.06 88 GLU A O 1
ATOM 735 N N . LEU A 1 89 ? 19.237 -4.981 -24.601 1.00 68.44 89 LEU A N 1
ATOM 736 C CA . LEU A 1 89 ? 18.749 -4.591 -25.924 1.00 68.44 89 LEU A CA 1
ATOM 737 C C . LEU A 1 89 ? 19.507 -3.417 -26.523 1.00 68.44 89 LEU A C 1
ATOM 739 O O . LEU A 1 89 ? 19.789 -2.421 -25.868 1.00 68.44 89 LEU A O 1
ATOM 743 N N . VAL A 1 90 ? 19.742 -3.533 -27.828 1.00 67.00 90 VAL A N 1
ATOM 744 C CA . VAL A 1 90 ? 20.396 -2.512 -28.657 1.00 67.00 90 VAL A CA 1
ATOM 745 C C . VAL A 1 90 ? 19.403 -1.863 -29.639 1.00 67.00 90 VAL A C 1
ATOM 747 O O . VAL A 1 90 ? 19.680 -0.804 -30.191 1.00 67.00 90 VAL A O 1
ATOM 750 N N . ASP A 1 91 ? 18.222 -2.461 -29.845 1.00 81.06 91 ASP A N 1
ATOM 751 C CA . ASP A 1 91 ? 17.211 -1.957 -30.783 1.00 81.06 91 ASP A CA 1
ATOM 752 C C . ASP A 1 91 ? 16.257 -0.933 -30.140 1.00 81.06 91 ASP A C 1
ATOM 754 O O . ASP A 1 91 ? 15.578 -1.223 -29.154 1.00 81.06 91 ASP A O 1
ATOM 758 N N . VAL A 1 92 ? 16.178 0.263 -30.732 1.00 73.44 92 VAL A N 1
ATOM 759 C CA . VAL A 1 92 ? 15.444 1.424 -30.191 1.00 73.44 92 VAL A CA 1
ATOM 760 C C . VAL A 1 92 ? 13.924 1.206 -30.155 1.00 73.44 92 VAL A C 1
ATOM 762 O O . VAL A 1 92 ? 13.250 1.683 -29.239 1.00 73.44 92 VAL A O 1
ATOM 765 N N . GLU A 1 93 ? 13.352 0.494 -31.126 1.00 77.31 93 GLU A N 1
ATOM 766 C CA . GLU A 1 93 ? 11.899 0.294 -31.203 1.00 77.31 93 GLU A CA 1
ATOM 767 C C . GLU A 1 93 ? 11.430 -0.763 -30.187 1.00 77.31 93 GLU A C 1
ATOM 769 O O . GLU A 1 93 ? 10.436 -0.557 -29.480 1.00 77.31 93 GLU A O 1
ATOM 774 N N . GLU A 1 94 ? 12.211 -1.832 -30.004 1.00 80.00 94 GLU A N 1
ATOM 775 C CA . GLU A 1 94 ? 12.000 -2.812 -28.934 1.00 80.00 94 GLU A CA 1
ATOM 776 C C . GLU A 1 94 ? 12.239 -2.207 -27.534 1.00 80.00 94 GLU A C 1
ATOM 778 O O . GLU A 1 94 ? 11.489 -2.513 -26.597 1.00 80.00 94 GLU A O 1
ATOM 783 N N . LEU A 1 95 ? 13.213 -1.296 -27.386 1.00 75.06 95 LEU A N 1
AT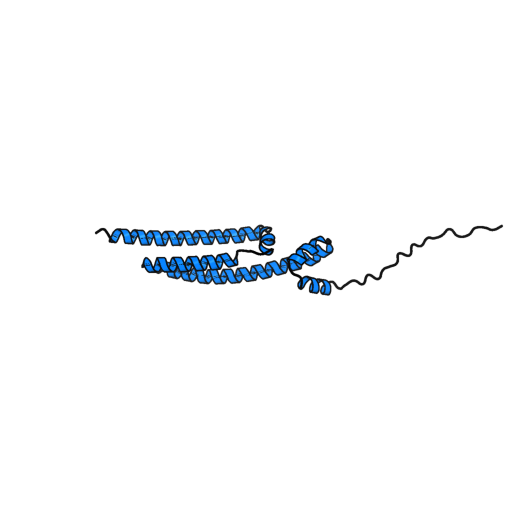OM 784 C CA . LEU A 1 95 ? 13.438 -0.531 -26.150 1.00 75.06 95 LEU A CA 1
ATOM 785 C C . LEU A 1 95 ? 12.205 0.304 -25.770 1.00 75.06 95 LEU A C 1
ATOM 787 O O . LEU A 1 95 ? 11.741 0.232 -24.628 1.00 75.06 95 LEU A O 1
ATOM 791 N N . ARG A 1 96 ? 11.599 1.025 -26.727 1.00 77.38 96 ARG A N 1
ATOM 792 C CA . ARG A 1 96 ? 10.353 1.781 -26.495 1.00 77.38 96 ARG A CA 1
ATOM 793 C C . ARG A 1 96 ? 9.198 0.875 -26.074 1.00 77.38 96 ARG A C 1
ATOM 795 O O . ARG A 1 96 ? 8.489 1.188 -25.117 1.00 77.38 96 ARG A O 1
ATOM 802 N N . SER A 1 97 ? 9.009 -0.264 -26.746 1.00 83.62 97 SER A N 1
ATOM 803 C CA . SER A 1 97 ? 7.932 -1.195 -26.388 1.00 83.62 97 SER A CA 1
ATOM 804 C C . SER A 1 97 ? 8.117 -1.793 -24.988 1.00 83.62 97 SER A C 1
ATOM 806 O O . SER A 1 97 ? 7.126 -2.014 -24.284 1.00 83.62 97 SER A O 1
ATOM 808 N N . ARG A 1 98 ? 9.360 -2.047 -24.561 1.00 78.69 98 ARG A N 1
ATOM 809 C CA . ARG A 1 98 ? 9.672 -2.556 -23.215 1.00 78.69 98 ARG A CA 1
ATOM 810 C C . ARG A 1 98 ? 9.563 -1.497 -22.128 1.00 78.69 98 ARG A C 1
ATOM 812 O O . ARG A 1 98 ? 9.076 -1.834 -21.050 1.00 78.69 98 ARG A O 1
ATOM 819 N N . ARG A 1 99 ? 9.894 -0.236 -22.418 1.00 82.06 99 ARG A N 1
ATOM 820 C CA . ARG A 1 99 ? 9.654 0.902 -21.513 1.00 82.06 99 ARG A CA 1
ATOM 821 C C . ARG A 1 99 ? 8.182 0.986 -21.103 1.00 82.06 99 ARG A C 1
ATOM 823 O O . ARG A 1 99 ? 7.881 1.058 -19.919 1.00 82.06 99 ARG A O 1
ATOM 830 N N . VAL A 1 100 ? 7.261 0.858 -22.060 1.00 83.81 100 VAL A N 1
ATOM 831 C CA . VAL A 1 100 ? 5.813 0.860 -21.771 1.00 83.81 100 VAL A CA 1
ATOM 832 C C . VAL A 1 100 ? 5.409 -0.320 -20.876 1.00 83.81 100 VAL A C 1
ATOM 834 O O . VAL A 1 100 ? 4.630 -0.155 -19.939 1.00 83.81 100 VAL A O 1
ATOM 837 N N . ARG A 1 101 ? 5.951 -1.526 -21.116 1.00 82.56 101 ARG A N 1
ATOM 838 C CA . ARG A 1 101 ? 5.697 -2.693 -20.244 1.00 82.56 101 ARG A CA 1
ATOM 839 C C . ARG A 1 101 ? 6.215 -2.467 -18.822 1.00 82.56 101 ARG A C 1
ATOM 841 O O . ARG A 1 101 ? 5.552 -2.871 -17.867 1.00 82.56 101 ARG A O 1
ATOM 848 N N . TYR A 1 102 ? 7.375 -1.831 -18.690 1.00 81.00 102 TYR A N 1
ATOM 849 C CA . TYR A 1 102 ? 7.953 -1.451 -17.409 1.00 81.00 102 TYR A CA 1
ATOM 850 C C . TYR A 1 102 ? 7.056 -0.444 -16.670 1.00 81.00 102 TYR A C 1
ATOM 852 O O . TYR A 1 102 ? 6.687 -0.709 -15.530 1.00 81.00 102 TYR A O 1
ATOM 860 N N . GLU A 1 103 ? 6.611 0.633 -17.326 1.00 80.88 103 GLU A N 1
ATOM 861 C CA . GLU A 1 103 ? 5.692 1.627 -16.741 1.00 80.88 103 GLU A CA 1
ATOM 862 C C . GLU A 1 103 ? 4.389 0.990 -16.239 1.00 80.88 103 GLU A C 1
ATOM 864 O O . GLU A 1 103 ? 3.966 1.243 -15.114 1.00 80.88 103 GLU A O 1
ATOM 869 N N . ILE A 1 104 ? 3.792 0.078 -17.012 1.00 86.19 104 ILE A N 1
ATOM 870 C CA . ILE A 1 104 ? 2.593 -0.658 -16.577 1.00 86.19 104 ILE A CA 1
ATOM 871 C C . ILE A 1 104 ? 2.884 -1.486 -15.319 1.00 86.19 104 ILE A C 1
ATOM 873 O O . ILE A 1 104 ? 2.088 -1.503 -14.380 1.00 86.19 104 ILE A O 1
ATOM 877 N N . LYS A 1 105 ? 4.031 -2.173 -15.270 1.00 84.31 105 LYS A N 1
ATOM 878 C CA . LYS A 1 105 ? 4.414 -2.986 -14.109 1.00 84.31 105 LYS A CA 1
ATOM 879 C C . LYS A 1 105 ? 4.686 -2.132 -12.872 1.00 84.31 105 LYS A C 1
ATOM 881 O O . LYS A 1 105 ? 4.398 -2.564 -11.753 1.00 84.31 105 LYS A O 1
ATOM 886 N N . MET A 1 106 ? 5.204 -0.927 -13.081 1.00 79.81 106 MET A N 1
ATOM 887 C CA . MET A 1 106 ? 5.383 0.078 -12.043 1.00 79.81 106 MET A CA 1
ATOM 888 C C . MET A 1 106 ? 4.050 0.552 -11.486 1.00 79.81 106 MET A C 1
ATOM 890 O O . MET A 1 106 ? 3.866 0.502 -10.273 1.00 79.81 106 MET A O 1
ATOM 894 N N . ASP A 1 107 ? 3.102 0.923 -12.342 1.00 81.75 107 ASP A N 1
ATOM 895 C CA . ASP A 1 107 ? 1.761 1.333 -11.919 1.00 81.75 107 ASP A CA 1
ATOM 896 C C . ASP A 1 107 ? 1.042 0.212 -11.157 1.00 81.75 107 ASP A C 1
ATOM 898 O O . ASP A 1 107 ? 0.481 0.435 -10.079 1.00 81.75 107 ASP A O 1
ATOM 902 N N . GLU A 1 108 ? 1.132 -1.028 -11.649 1.00 84.25 108 GLU A N 1
ATOM 903 C CA . GLU A 1 108 ? 0.632 -2.206 -10.938 1.00 84.25 108 GLU A CA 1
ATOM 904 C C . GLU A 1 108 ? 1.270 -2.341 -9.549 1.00 84.25 108 GLU A C 1
ATOM 906 O O . GLU A 1 108 ? 0.575 -2.615 -8.569 1.00 84.25 108 GLU A O 1
ATOM 911 N N . MET A 1 109 ? 2.582 -2.141 -9.430 1.00 80.88 109 MET A N 1
ATOM 912 C CA . MET A 1 109 ? 3.296 -2.247 -8.162 1.00 80.88 109 MET A CA 1
ATOM 913 C C . MET A 1 109 ? 2.942 -1.115 -7.192 1.00 80.88 109 MET A C 1
ATOM 915 O O . MET A 1 109 ? 2.695 -1.380 -6.013 1.00 80.88 109 MET A O 1
ATOM 919 N N . LEU A 1 110 ? 2.885 0.128 -7.670 1.00 77.88 110 LEU A N 1
ATOM 920 C CA . LEU A 1 110 ? 2.507 1.293 -6.875 1.00 77.88 110 LEU A CA 1
ATOM 921 C C . LEU A 1 110 ? 1.068 1.158 -6.363 1.00 77.88 110 LEU A C 1
ATOM 923 O O . LEU A 1 110 ? 0.806 1.466 -5.200 1.00 77.88 110 LEU A O 1
ATOM 927 N N . SER A 1 111 ? 0.161 0.570 -7.151 1.00 81.00 111 SER A N 1
ATOM 928 C CA . SER A 1 111 ? -1.216 0.288 -6.717 1.00 81.00 111 SER A CA 1
ATOM 929 C C . SER A 1 111 ? -1.309 -0.642 -5.492 1.00 81.00 111 SER A C 1
ATOM 931 O O . SER A 1 111 ? -2.283 -0.595 -4.743 1.00 81.00 111 SER A O 1
ATOM 933 N N . ILE A 1 112 ? -0.287 -1.469 -5.228 1.00 77.00 112 ILE A N 1
ATOM 934 C CA . ILE A 1 112 ? -0.234 -2.349 -4.045 1.00 77.00 112 ILE A CA 1
ATOM 935 C C . ILE A 1 112 ? 0.015 -1.539 -2.762 1.00 77.00 112 ILE A C 1
ATOM 937 O O . ILE A 1 112 ? -0.374 -1.982 -1.673 1.00 77.00 112 ILE A O 1
ATOM 941 N N . LEU A 1 113 ? 0.667 -0.379 -2.894 1.00 67.19 113 LEU A N 1
ATOM 942 C CA . LEU A 1 113 ? 1.110 0.489 -1.800 1.00 67.19 113 LEU A CA 1
ATOM 943 C C . LEU A 1 113 ? 0.139 1.647 -1.513 1.00 67.19 113 LEU A C 1
ATOM 945 O O . LEU A 1 113 ? 0.195 2.226 -0.428 1.00 67.19 113 LEU A O 1
ATOM 949 N N . VAL A 1 114 ? -0.770 1.964 -2.440 1.00 67.81 114 VAL A N 1
ATOM 950 C CA . VAL A 1 114 ? -1.799 2.993 -2.243 1.00 67.81 114 VAL A CA 1
ATOM 951 C C . VAL A 1 114 ? -2.945 2.441 -1.390 1.00 67.81 114 VAL A C 1
ATOM 953 O O . VAL A 1 114 ? -3.526 1.390 -1.669 1.00 67.81 114 VAL A O 1
ATOM 956 N N . PHE A 1 115 ? -3.274 3.160 -0.318 1.00 65.06 115 PHE A N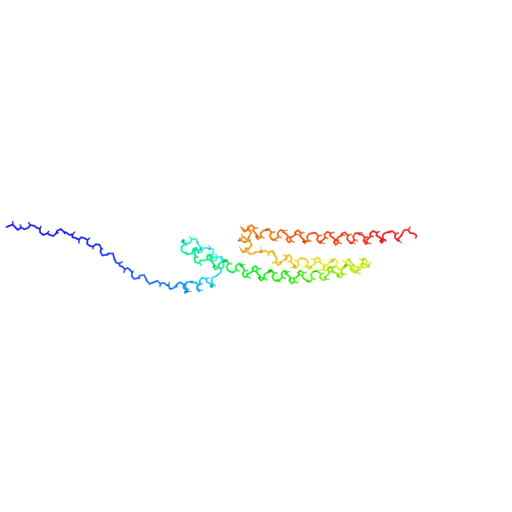 1
ATOM 957 C CA . PHE A 1 115 ? -4.437 2.881 0.516 1.00 65.06 115 PHE A CA 1
ATOM 958 C C . PHE A 1 115 ? -5.589 3.823 0.165 1.00 65.06 115 PHE A C 1
ATOM 960 O O . PHE A 1 115 ? -5.556 4.991 0.545 1.00 65.06 115 PHE A O 1
ATOM 967 N N . ASP A 1 116 ? -6.638 3.297 -0.459 1.00 59.53 116 ASP A N 1
ATOM 968 C CA . ASP A 1 116 ? -7.899 4.033 -0.649 1.00 59.53 116 ASP A CA 1
ATOM 969 C C . ASP A 1 116 ? -8.906 3.819 0.498 1.00 59.53 116 ASP A C 1
ATOM 971 O O . ASP A 1 116 ? -10.029 4.321 0.459 1.00 59.53 116 ASP A O 1
ATOM 975 N N . ASP A 1 117 ? -8.527 3.073 1.539 1.00 63.50 117 ASP A N 1
ATOM 976 C CA . ASP A 1 117 ? -9.398 2.719 2.659 1.00 63.50 117 ASP A CA 1
ATOM 977 C C . ASP A 1 117 ? -9.024 3.446 3.968 1.00 63.50 117 ASP A C 1
ATOM 979 O O . ASP A 1 117 ? -8.007 4.135 4.097 1.00 63.50 117 ASP A O 1
ATOM 983 N N . ASP A 1 118 ? -9.864 3.267 4.991 1.00 60.62 118 ASP A N 1
ATOM 984 C CA . ASP A 1 118 ? -9.643 3.796 6.342 1.00 60.62 118 ASP A CA 1
ATOM 985 C C . ASP A 1 118 ? -8.300 3.365 6.965 1.00 60.62 118 ASP A C 1
ATOM 987 O O . ASP A 1 118 ? -7.812 4.016 7.896 1.00 60.62 118 ASP A O 1
ATOM 991 N N . MET A 1 119 ? -7.664 2.316 6.433 1.00 64.25 119 MET A N 1
ATOM 992 C CA . MET A 1 119 ? -6.342 1.855 6.860 1.00 64.25 119 MET A CA 1
ATOM 993 C C . MET A 1 119 ? -5.248 2.801 6.409 1.00 64.25 119 MET A C 1
ATOM 995 O O . MET A 1 119 ? -4.302 3.009 7.162 1.00 64.25 119 MET A O 1
ATOM 999 N N . GLY A 1 120 ? -5.396 3.423 5.240 1.00 66.69 120 GLY A N 1
ATOM 1000 C CA . GLY A 1 120 ? -4.471 4.444 4.761 1.00 66.69 120 GLY A CA 1
ATOM 1001 C C . GLY A 1 120 ? -4.357 5.610 5.713 1.00 66.69 120 GLY A C 1
ATOM 1002 O O . GLY A 1 120 ? -3.258 6.010 6.087 1.00 66.69 120 GLY A O 1
ATOM 1003 N N . ARG A 1 121 ? -5.499 6.102 6.197 1.00 66.50 121 ARG A N 1
ATOM 1004 C CA . ARG A 1 121 ? -5.530 7.177 7.195 1.00 66.50 121 ARG A CA 1
ATOM 1005 C C . ARG A 1 121 ? -4.882 6.764 8.511 1.00 66.50 121 ARG A C 1
ATOM 1007 O O . ARG A 1 121 ? -4.162 7.564 9.103 1.00 66.50 121 ARG A O 1
ATOM 1014 N N . TYR A 1 122 ? -5.114 5.531 8.957 1.00 66.94 122 TYR A N 1
ATOM 1015 C CA . TYR A 1 122 ? -4.533 5.025 10.198 1.00 66.94 122 TYR A CA 1
ATOM 1016 C C . TYR A 1 122 ? -3.015 4.816 10.083 1.00 66.94 122 TYR A C 1
ATOM 1018 O O . TYR A 1 122 ? -2.262 5.249 10.953 1.00 66.94 122 TYR A O 1
ATOM 1026 N N . LEU A 1 123 ? -2.557 4.205 8.988 1.00 65.62 123 LEU A N 1
ATOM 1027 C CA . LEU A 1 123 ? -1.150 3.898 8.733 1.00 65.62 123 LEU A CA 1
ATOM 1028 C C . LEU A 1 123 ? -0.323 5.146 8.417 1.00 65.62 123 LEU A C 1
ATOM 1030 O O . LEU A 1 123 ? 0.805 5.249 8.887 1.00 65.62 123 LEU A O 1
ATOM 1034 N N . ASN A 1 124 ? -0.904 6.153 7.758 1.00 65.31 124 ASN A N 1
ATOM 1035 C CA . ASN A 1 124 ? -0.264 7.460 7.549 1.00 65.31 124 ASN A CA 1
ATOM 1036 C C . ASN A 1 124 ? 0.040 8.219 8.854 1.00 65.31 124 ASN A C 1
ATOM 1038 O O . ASN A 1 124 ? 0.833 9.170 8.844 1.00 65.31 124 ASN A O 1
ATOM 1042 N N . GLY A 1 125 ? -0.576 7.804 9.968 1.00 67.94 125 GLY A N 1
ATOM 1043 C CA . GLY A 1 125 ? -0.266 8.276 11.316 1.00 67.94 125 GLY A CA 1
ATOM 1044 C C . GLY A 1 125 ? 1.000 7.659 11.923 1.00 67.94 125 GLY A C 1
ATOM 1045 O O . GLY A 1 125 ? 1.473 8.155 12.943 1.00 67.94 125 GLY A O 1
ATOM 1046 N N . PHE A 1 126 ? 1.568 6.612 11.315 1.00 68.38 126 PHE A N 1
ATOM 1047 C CA . PHE A 1 126 ? 2.808 5.989 11.769 1.00 68.38 126 PHE A CA 1
ATOM 1048 C C . PHE A 1 126 ? 4.005 6.511 10.961 1.00 68.38 126 PHE A C 1
ATOM 1050 O O . PHE A 1 126 ? 4.054 6.295 9.749 1.00 68.38 126 PHE A O 1
ATOM 1057 N N . PRO A 1 127 ? 5.004 7.142 11.612 1.00 73.88 127 PRO A N 1
ATOM 1058 C CA . PRO A 1 127 ? 6.194 7.657 10.930 1.00 73.88 127 PRO A CA 1
ATOM 1059 C C . PRO A 1 127 ? 6.934 6.583 10.127 1.00 73.88 127 PRO A C 1
ATOM 1061 O O . PRO A 1 127 ? 7.139 6.751 8.933 1.00 73.88 127 PRO A O 1
ATOM 1064 N N . TRP A 1 128 ? 7.183 5.420 10.740 1.00 70.06 128 TRP A N 1
ATOM 1065 C CA . TRP A 1 128 ? 7.894 4.312 10.092 1.00 70.06 128 TRP A CA 1
ATOM 1066 C C . TRP A 1 128 ? 7.215 3.830 8.801 1.00 70.06 128 TRP A C 1
ATOM 1068 O O . TRP A 1 128 ? 7.890 3.379 7.883 1.00 70.06 128 TRP A O 1
ATOM 1078 N N . TYR A 1 129 ? 5.881 3.909 8.722 1.00 71.25 129 TYR A N 1
ATOM 1079 C CA . TYR A 1 129 ? 5.145 3.507 7.527 1.00 71.25 129 TYR A CA 1
ATOM 1080 C C . TYR A 1 129 ? 5.367 4.510 6.394 1.00 71.25 129 TYR A C 1
ATOM 1082 O O . TYR A 1 129 ? 5.638 4.123 5.260 1.00 71.25 129 TYR A O 1
ATOM 1090 N N . ARG A 1 130 ? 5.288 5.805 6.717 1.00 72.25 130 ARG A N 1
ATOM 1091 C CA . ARG A 1 130 ? 5.542 6.885 5.764 1.00 72.25 130 ARG A CA 1
ATOM 1092 C C . ARG A 1 130 ? 6.967 6.825 5.226 1.00 72.25 130 ARG A C 1
ATOM 1094 O O . ARG A 1 130 ? 7.144 6.990 4.024 1.00 72.25 130 ARG A O 1
ATOM 1101 N N . ASP A 1 131 ? 7.940 6.566 6.09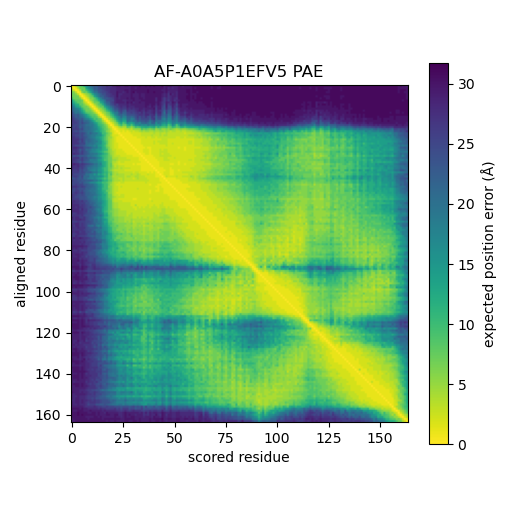2 1.00 77.44 131 ASP A N 1
ATOM 1102 C CA . ASP A 1 131 ? 9.351 6.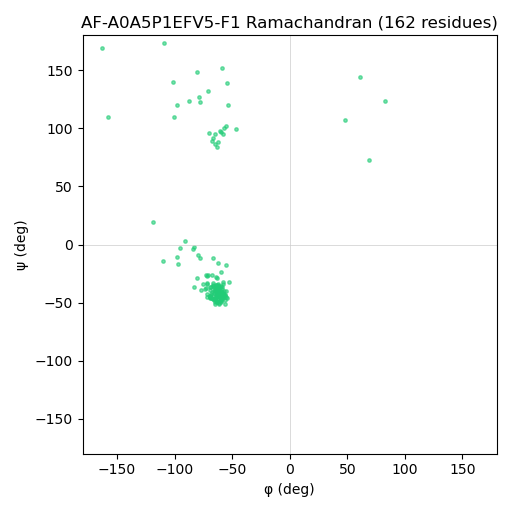476 5.713 1.00 77.44 131 ASP A CA 1
ATOM 1103 C C . ASP A 1 131 ? 9.573 5.319 4.731 1.00 77.44 131 ASP A C 1
ATOM 1105 O O . ASP A 1 131 ? 10.077 5.541 3.635 1.00 77.44 131 ASP A O 1
ATOM 1109 N N . VAL A 1 132 ? 9.062 4.120 5.046 1.00 71.75 132 VAL A N 1
ATOM 1110 C CA . VAL A 1 132 ? 9.134 2.950 4.150 1.00 71.75 132 VAL A CA 1
ATOM 1111 C C . VAL A 1 132 ? 8.483 3.231 2.797 1.00 71.75 132 VAL A C 1
ATOM 1113 O O . VAL A 1 132 ? 9.047 2.897 1.762 1.00 71.75 132 VAL A O 1
ATOM 1116 N N . VAL A 1 133 ? 7.298 3.844 2.773 1.00 74.25 133 VAL A N 1
ATOM 1117 C CA . VAL A 1 133 ? 6.635 4.200 1.510 1.00 74.25 133 VAL A CA 1
ATOM 1118 C C . VAL A 1 133 ? 7.458 5.217 0.725 1.00 74.25 133 VAL A C 1
ATOM 1120 O O . VAL A 1 133 ? 7.601 5.078 -0.484 1.00 74.25 133 VAL A O 1
ATOM 1123 N N . SER A 1 134 ? 8.024 6.214 1.400 1.00 79.25 134 SER A N 1
ATOM 1124 C CA . SER A 1 134 ? 8.799 7.280 0.760 1.00 79.25 134 SER A CA 1
ATOM 1125 C C . SER A 1 134 ? 10.097 6.748 0.151 1.00 79.25 134 SER A C 1
ATOM 1127 O O . SER A 1 134 ? 10.384 7.057 -1.001 1.00 79.25 134 SER A O 1
ATOM 1129 N N . GLU A 1 135 ? 10.827 5.889 0.869 1.00 78.50 135 GLU A N 1
ATOM 1130 C CA . GLU A 1 135 ? 12.009 5.182 0.353 1.00 78.50 135 GLU A CA 1
ATOM 1131 C C . GLU A 1 135 ? 11.671 4.360 -0.899 1.00 78.50 135 GLU A C 1
ATOM 1133 O O . GLU A 1 135 ? 12.423 4.353 -1.873 1.00 78.50 135 GLU A O 1
ATOM 1138 N N . LEU A 1 136 ? 10.506 3.707 -0.906 1.00 72.38 136 LEU A N 1
ATOM 1139 C CA . LEU A 1 136 ? 10.041 2.926 -2.050 1.00 72.38 136 LEU A CA 1
ATOM 1140 C C . LEU A 1 136 ? 9.708 3.808 -3.259 1.00 72.38 136 LEU A C 1
ATOM 1142 O O . LEU A 1 136 ? 10.133 3.484 -4.365 1.00 72.38 136 LEU A O 1
ATOM 1146 N N . TYR A 1 137 ? 8.984 4.917 -3.069 1.00 75.12 137 TYR A N 1
ATOM 1147 C CA . TYR A 1 137 ? 8.703 5.875 -4.147 1.00 75.12 137 TYR A CA 1
ATOM 1148 C C . TYR A 1 137 ? 9.984 6.494 -4.706 1.00 75.12 137 TYR A C 1
ATOM 1150 O O . TYR A 1 137 ? 10.085 6.699 -5.915 1.00 75.12 137 TYR A O 1
ATOM 1158 N N . GLN A 1 138 ? 10.961 6.765 -3.842 1.00 80.69 138 GLN A N 1
ATOM 1159 C CA . GLN A 1 138 ? 12.249 7.293 -4.260 1.00 80.69 138 GLN A CA 1
ATOM 1160 C C . GLN A 1 138 ? 13.008 6.283 -5.128 1.00 80.69 138 GLN A C 1
ATOM 1162 O O . GLN A 1 138 ? 13.384 6.628 -6.244 1.00 80.69 138 GLN A O 1
ATOM 1167 N N . GLY A 1 139 ? 13.163 5.034 -4.676 1.00 76.12 139 GLY A N 1
ATOM 1168 C CA . GLY A 1 139 ? 13.858 4.003 -5.459 1.00 76.12 139 GLY A CA 1
ATOM 1169 C C . GLY A 1 139 ? 13.163 3.694 -6.791 1.00 76.12 139 GLY A C 1
ATOM 1170 O O . GLY A 1 139 ? 13.814 3.457 -7.803 1.00 76.12 139 GLY A O 1
ATOM 1171 N N . VAL A 1 140 ? 11.831 3.764 -6.812 1.00 73.06 140 VAL A N 1
ATOM 1172 C CA . VAL A 1 140 ? 11.020 3.711 -8.036 1.00 73.06 140 VAL A CA 1
ATOM 1173 C C . VAL A 1 140 ? 11.364 4.856 -8.993 1.00 73.06 140 VAL A C 1
ATOM 1175 O O . VAL A 1 140 ? 11.585 4.612 -10.178 1.00 73.06 140 VAL A O 1
ATOM 1178 N N . GLY A 1 141 ? 11.404 6.092 -8.492 1.00 77.56 141 GLY A N 1
ATOM 1179 C CA . GLY A 1 141 ? 11.713 7.271 -9.300 1.00 77.56 141 GLY A CA 1
ATOM 1180 C C . GLY A 1 141 ? 13.137 7.251 -9.856 1.00 77.56 141 GLY A C 1
ATOM 1181 O O . GLY A 1 141 ? 13.335 7.595 -11.018 1.00 77.56 141 GLY A O 1
ATOM 1182 N N . GLU A 1 142 ? 14.106 6.798 -9.058 1.00 82.12 142 GLU A N 1
ATOM 1183 C CA . GLU A 1 142 ? 15.501 6.621 -9.482 1.00 82.12 142 GLU A CA 1
ATOM 1184 C C . GLU A 1 142 ? 15.604 5.626 -10.649 1.00 82.12 142 GLU A C 1
ATOM 1186 O O . GLU A 1 142 ? 16.198 5.953 -11.675 1.00 82.12 142 GLU A O 1
ATOM 1191 N N . LEU A 1 143 ? 14.941 4.467 -10.552 1.00 73.69 143 LEU A N 1
ATOM 1192 C CA . LEU A 1 143 ? 14.956 3.463 -11.621 1.00 73.69 143 LEU A CA 1
ATOM 1193 C C . LEU A 1 143 ? 14.281 3.966 -12.910 1.00 73.69 143 LEU A C 1
ATOM 1195 O O . LEU A 1 143 ? 14.762 3.690 -14.007 1.00 73.69 143 LEU A O 1
ATOM 1199 N N . CYS A 1 144 ? 13.184 4.727 -12.801 1.00 74.50 144 CYS A N 1
ATOM 1200 C CA . CYS A 1 144 ? 12.560 5.366 -13.965 1.00 74.50 144 CYS A CA 1
ATOM 1201 C C . CYS A 1 144 ? 13.521 6.345 -14.654 1.00 74.50 144 CYS A C 1
ATOM 1203 O O . CYS A 1 144 ? 13.635 6.323 -15.876 1.00 74.50 144 CYS A O 1
ATOM 1205 N N . GLY A 1 145 ? 14.251 7.148 -13.874 1.00 81.44 145 GLY A N 1
ATOM 1206 C CA . GLY A 1 145 ? 15.252 8.070 -14.408 1.00 81.44 145 GLY A CA 1
ATOM 1207 C C . GLY A 1 145 ? 16.392 7.360 -15.144 1.00 81.44 145 GLY A C 1
ATOM 1208 O O . GLY A 1 145 ? 16.831 7.837 -16.188 1.00 81.44 145 GLY A O 1
ATOM 1209 N N . GLU A 1 146 ? 16.844 6.202 -14.650 1.00 81.69 146 GLU A N 1
ATOM 1210 C CA . GLU A 1 146 ? 17.843 5.380 -15.350 1.00 81.69 146 GLU A CA 1
ATOM 1211 C C . GLU A 1 146 ? 17.331 4.877 -16.706 1.00 81.69 146 GLU A C 1
ATOM 1213 O O . GLU A 1 146 ? 18.069 4.885 -17.692 1.00 81.69 146 GLU A O 1
ATOM 1218 N N . ILE A 1 147 ? 16.068 4.454 -16.772 1.00 75.81 147 ILE A N 1
ATOM 1219 C CA . ILE A 1 147 ? 15.461 3.941 -18.005 1.00 75.81 147 ILE A CA 1
ATOM 1220 C C . ILE A 1 147 ? 15.268 5.056 -19.028 1.00 75.81 147 ILE A C 1
ATOM 1222 O O . ILE A 1 147 ? 15.589 4.857 -20.199 1.00 75.81 147 ILE A O 1
ATOM 1226 N N . ASP A 1 148 ? 14.779 6.219 -18.600 1.00 82.44 148 ASP A N 1
ATOM 1227 C CA . ASP A 1 148 ? 14.616 7.372 -19.487 1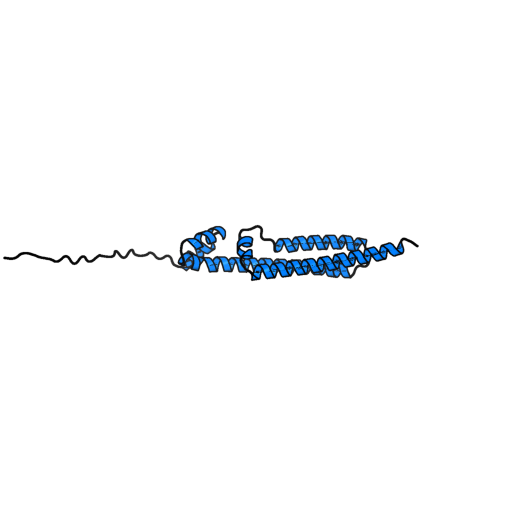.00 82.44 148 ASP A CA 1
ATOM 1228 C C . ASP A 1 148 ? 15.973 7.801 -20.069 1.00 82.44 148 ASP A C 1
ATOM 1230 O O . ASP A 1 148 ? 16.095 7.966 -21.281 1.00 82.44 148 ASP A O 1
ATOM 1234 N N . ALA A 1 149 ? 17.031 7.831 -19.250 1.00 85.44 149 ALA A N 1
ATOM 1235 C CA . ALA A 1 149 ? 18.384 8.136 -19.718 1.00 85.44 149 ALA A CA 1
ATOM 1236 C C . ALA A 1 149 ? 18.931 7.108 -20.728 1.00 85.44 149 ALA A C 1
ATOM 1238 O O . ALA A 1 149 ? 19.614 7.484 -21.683 1.00 85.44 149 ALA A O 1
ATOM 1239 N N . LEU A 1 150 ? 18.646 5.813 -20.538 1.00 80.06 150 LEU A N 1
ATOM 1240 C CA . LEU A 1 150 ? 19.033 4.762 -21.489 1.00 80.06 150 LEU A CA 1
ATOM 1241 C C . LEU A 1 150 ? 18.335 4.935 -22.841 1.00 80.06 150 LEU A C 1
ATOM 1243 O O . LEU A 1 150 ? 18.964 4.762 -23.886 1.00 80.06 150 LEU A O 1
ATOM 1247 N N . VAL A 1 151 ? 17.049 5.282 -22.823 1.00 77.38 151 VAL A N 1
ATOM 1248 C CA . VAL A 1 151 ? 16.272 5.513 -24.044 1.00 77.38 151 VAL A CA 1
ATOM 1249 C C . VAL A 1 151 ? 16.759 6.765 -24.766 1.00 77.38 151 VAL A C 1
ATOM 1251 O O . VAL A 1 151 ? 17.035 6.687 -25.962 1.00 77.38 151 VAL A O 1
ATOM 1254 N N . ASP A 1 152 ? 16.970 7.870 -24.050 1.00 85.19 152 ASP A N 1
ATOM 1255 C CA . ASP A 1 152 ? 17.506 9.110 -24.621 1.00 85.19 152 ASP A CA 1
ATOM 1256 C C . ASP A 1 152 ? 18.882 8.886 -25.276 1.00 85.19 152 ASP A C 1
ATOM 1258 O O . ASP A 1 152 ? 19.146 9.371 -26.380 1.00 85.19 152 ASP A O 1
ATOM 1262 N N . ALA A 1 153 ? 19.758 8.101 -24.637 1.00 84.44 153 ALA A N 1
ATOM 1263 C CA . ALA A 1 153 ? 21.069 7.756 -25.187 1.00 84.44 153 ALA A CA 1
ATOM 1264 C C . ALA A 1 153 ? 20.967 6.901 -26.462 1.00 84.44 153 ALA A C 1
ATOM 1266 O O . ALA A 1 153 ? 21.695 7.136 -27.429 1.00 84.44 153 ALA A O 1
ATOM 1267 N N . ALA A 1 154 ? 20.055 5.927 -26.488 1.00 79.38 154 ALA A N 1
ATOM 1268 C CA . ALA A 1 154 ? 19.818 5.090 -27.662 1.00 79.38 154 ALA A CA 1
ATOM 1269 C C . ALA A 1 154 ? 19.236 5.897 -28.840 1.00 79.38 154 ALA A C 1
ATOM 1271 O O . ALA A 1 154 ? 19.595 5.668 -29.996 1.00 79.38 154 ALA A O 1
ATOM 1272 N N . GLU A 1 155 ? 18.371 6.874 -28.559 1.00 80.75 155 GLU A N 1
ATOM 1273 C CA . GLU A 1 155 ? 17.815 7.779 -29.568 1.00 80.75 155 GLU A CA 1
ATOM 1274 C C . GLU A 1 155 ? 18.864 8.743 -30.136 1.00 80.75 155 GLU A C 1
ATOM 1276 O O . GLU A 1 155 ? 18.884 8.965 -31.350 1.00 80.75 155 GLU A O 1
ATOM 1281 N N . ALA A 1 156 ? 19.767 9.256 -29.296 1.00 84.81 156 ALA A N 1
ATOM 1282 C CA . ALA A 1 156 ? 20.863 10.120 -29.729 1.00 84.81 156 ALA A CA 1
ATOM 1283 C C . ALA A 1 156 ? 21.798 9.413 -30.726 1.00 84.81 156 ALA A C 1
ATOM 1285 O O . ALA A 1 156 ? 22.103 9.980 -31.772 1.00 84.81 156 ALA A O 1
ATOM 1286 N N . MET A 1 157 ? 22.171 8.152 -30.464 1.00 80.25 157 MET A N 1
ATOM 1287 C CA . MET A 1 157 ? 23.029 7.380 -31.378 1.00 80.25 157 MET A CA 1
ATOM 1288 C C . MET A 1 157 ? 22.366 7.121 -32.741 1.00 80.25 157 MET A C 1
ATOM 1290 O O . MET A 1 157 ? 23.030 7.158 -33.771 1.00 80.25 157 MET A O 1
ATOM 1294 N N . ARG A 1 158 ? 21.041 6.926 -32.786 1.00 71.19 158 ARG A N 1
ATOM 1295 C CA . ARG A 1 158 ? 20.302 6.720 -34.047 1.00 71.19 158 ARG A CA 1
ATOM 1296 C C . ARG A 1 158 ? 20.162 7.999 -34.885 1.00 71.19 158 ARG A C 1
ATOM 1298 O O . ARG A 1 158 ? 19.980 7.911 -36.098 1.00 71.19 158 ARG A O 1
ATOM 1305 N N . GLY A 1 159 ? 20.198 9.173 -34.255 1.00 65.62 159 GLY A N 1
ATOM 1306 C CA . GLY A 1 159 ? 20.150 10.464 -34.947 1.00 65.62 159 GLY A CA 1
ATOM 1307 C C . GLY A 1 159 ? 21.432 10.793 -35.717 1.00 65.62 159 GLY A C 1
ATOM 1308 O O . GLY A 1 159 ? 21.364 11.504 -36.714 1.00 65.62 159 GLY A O 1
ATOM 1309 N N . GLU A 1 160 ? 22.575 10.247 -35.294 1.00 60.03 160 GLU A N 1
ATOM 1310 C CA . GLU A 1 160 ? 23.884 10.500 -35.914 1.00 60.03 160 GLU A CA 1
ATOM 1311 C C . GLU A 1 160 ? 24.118 9.665 -37.191 1.00 60.03 160 GLU A C 1
ATOM 1313 O O . GLU A 1 160 ? 24.773 10.138 -38.117 1.00 60.03 160 GLU A O 1
ATOM 1318 N N . ASP A 1 161 ? 23.518 8.474 -37.299 1.00 57.41 161 ASP A N 1
ATOM 1319 C CA . ASP A 1 161 ? 23.649 7.583 -38.469 1.00 57.41 161 ASP A CA 1
ATOM 1320 C C . ASP A 1 161 ? 22.760 7.983 -39.672 1.00 57.41 161 ASP A C 1
ATOM 1322 O O . ASP A 1 161 ? 22.871 7.404 -40.754 1.00 57.41 161 ASP A O 1
ATOM 1326 N N . GLY A 1 162 ? 21.848 8.947 -39.499 1.00 53.94 162 GLY A N 1
ATOM 1327 C CA . GLY A 1 162 ? 20.858 9.350 -40.509 1.00 53.94 162 GLY A CA 1
ATOM 1328 C C . GLY A 1 162 ? 21.238 10.545 -41.392 1.00 53.94 162 GLY A C 1
ATOM 1329 O O . GLY A 1 162 ? 20.454 10.888 -42.275 1.00 53.94 162 GLY A O 1
ATOM 1330 N N . ASP A 1 163 ? 22.392 11.176 -41.154 1.00 50.41 163 ASP A N 1
ATOM 1331 C CA . ASP A 1 163 ? 22.782 12.463 -41.764 1.00 50.41 163 ASP A CA 1
ATOM 1332 C C . ASP A 1 163 ? 24.065 12.378 -42.631 1.00 50.41 163 ASP A C 1
ATOM 1334 O O . ASP A 1 163 ? 24.703 13.396 -42.915 1.00 50.41 163 ASP A O 1
ATOM 1338 N N . ALA A 1 164 ? 24.452 11.166 -43.061 1.00 42.03 164 ALA A N 1
ATOM 1339 C CA . ALA A 1 164 ? 25.622 10.894 -43.911 1.00 42.03 164 ALA A CA 1
ATOM 1340 C C . ALA A 1 164 ? 25.257 10.460 -45.343 1.00 42.03 164 ALA A C 1
ATOM 1342 O O . ALA A 1 164 ? 24.364 9.597 -45.507 1.00 42.03 164 ALA A O 1
#

Solvent-accessible surface area (backbone atoms only — not comparable to full-atom values): 9760 Å² total; per-residue (Å²): 133,83,89,79,84,80,84,79,78,80,73,79,76,75,75,76,71,81,74,82,72,76,57,68,68,59,54,50,54,56,58,72,70,52,56,68,70,58,47,61,59,47,31,73,75,38,73,66,42,28,64,64,39,50,59,56,54,52,50,54,51,50,54,50,46,52,56,38,53,52,51,38,55,52,42,50,53,55,43,51,54,54,49,57,57,54,72,77,58,85,52,64,68,62,48,54,57,47,48,55,55,46,52,53,47,45,53,58,38,52,58,62,73,61,59,95,49,79,61,34,65,57,44,68,71,35,68,72,54,48,52,55,51,49,54,50,54,48,56,51,51,54,53,51,53,53,51,53,52,53,50,53,53,50,53,54,60,58,60,66,75,72,78,121

Sequence (164 aa):
MEESAEGLKKKEKKQKREETHIPVEIVNEVLNRLPLETLARFKCVSSLWSSLITPIINRRLLEEFDRRKRRYKTAWGGLMAVFDELKELVDVEELRSRRVRYEIKMDEMLSILVFDDDMGRYLNGFPWYRDVVSELYQGVGELCGEIDALVDAAEAMRGEDGDA